Protein AF-A0A2R6K3C4-F1 (afdb_monomer_lite)

Radius of gyration: 21.52 Å; chains: 1; bounding box: 52×30×64 Å

pLDDT: mean 76.1, std 14.1, range [49.09, 95.44]

Sequence (88 aa):
MGINGTSTVDQSPVVAALWGVALLVVVALAVPWFLWRSAAVVAGLPVWLWWHIGWMVVATVVFYAFGQRAWGLGIERPADNANDEVEP

Secondary structure (DSSP, 8-state):
----S-TTTSS-HHHHHHHHHHHHHHHHTTS-TTTTT---EETTEEHHHHHHHHHHHHHHHHHHHHHHHTTTTT---THHHHHHS---

Structure (mmCIF, N/CA/C/O backbone):
data_AF-A0A2R6K3C4-F1
#
_entry.id   AF-A0A2R6K3C4-F1
#
loop_
_atom_site.group_PDB
_atom_site.id
_atom_site.type_symbol
_atom_site.label_atom_id
_atom_site.label_alt_id
_atom_site.label_comp_id
_atom_site.label_asym_id
_atom_site.label_entity_id
_atom_site.label_seq_id
_atom_site.pdbx_PDB_ins_code
_atom_site.Cartn_x
_atom_site.Cartn_y
_atom_site.Cartn_z
_atom_site.occupancy
_atom_site.B_iso_or_equiv
_atom_site.auth_seq_id
_atom_site.auth_comp_id
_atom_site.auth_asym_id
_atom_site.auth_atom_id
_atom_site.pdbx_PDB_model_num
ATOM 1 N N . MET A 1 1 ? -33.388 -21.980 12.810 1.00 49.09 1 MET A N 1
ATOM 2 C CA . MET A 1 1 ? -31.936 -22.238 12.885 1.00 49.09 1 MET A CA 1
ATOM 3 C C . MET A 1 1 ? -31.248 -20.883 12.903 1.00 49.09 1 MET A C 1
ATOM 5 O O . MET A 1 1 ? -31.238 -20.211 11.882 1.00 49.09 1 MET A O 1
ATOM 9 N N . GLY A 1 2 ? -30.861 -20.409 14.088 1.00 49.50 2 GLY A N 1
ATOM 10 C CA . GLY A 1 2 ? -30.380 -19.044 14.295 1.00 49.50 2 GLY A CA 1
ATOM 11 C C . GLY A 1 2 ? -28.932 -18.870 13.850 1.00 49.50 2 GLY A C 1
ATOM 12 O O . GLY A 1 2 ? -28.041 -19.521 14.382 1.00 49.50 2 GLY A O 1
ATOM 13 N N . ILE A 1 3 ? -28.714 -17.951 12.917 1.00 55.66 3 ILE A N 1
ATOM 14 C CA . ILE A 1 3 ? -27.419 -17.324 12.629 1.00 55.66 3 ILE A CA 1
ATOM 15 C C . ILE A 1 3 ? -27.471 -15.902 13.199 1.00 55.66 3 ILE A C 1
ATOM 17 O O . ILE A 1 3 ? -27.430 -14.921 12.475 1.00 55.66 3 ILE A O 1
ATOM 21 N N . ASN A 1 4 ? -27.641 -15.804 14.521 1.00 59.25 4 ASN A N 1
ATOM 22 C CA . ASN A 1 4 ? -27.650 -14.542 15.277 1.00 59.25 4 ASN A CA 1
ATOM 23 C C . ASN A 1 4 ? -26.467 -14.502 16.264 1.00 59.25 4 ASN A C 1
ATOM 25 O O . ASN A 1 4 ? -26.639 -14.165 17.429 1.00 59.25 4 ASN A O 1
ATOM 29 N N . GLY A 1 5 ? -25.279 -14.930 15.819 1.00 53.22 5 GLY A N 1
ATOM 30 C CA . GLY A 1 5 ? -24.101 -15.116 16.680 1.00 53.22 5 GLY A CA 1
ATOM 31 C C . GLY A 1 5 ? -22.848 -14.335 16.275 1.00 53.22 5 GLY A C 1
ATOM 32 O O . GLY A 1 5 ? -21.793 -14.585 16.843 1.00 53.22 5 GLY A O 1
ATOM 33 N N . THR A 1 6 ? -22.917 -13.426 15.298 1.00 56.09 6 THR A N 1
ATOM 34 C CA . THR A 1 6 ? -21.720 -12.756 14.739 1.00 56.09 6 THR A CA 1
ATOM 35 C C . THR A 1 6 ? -21.776 -11.230 14.768 1.00 56.09 6 THR A C 1
ATOM 37 O O . THR A 1 6 ? -20.951 -10.584 14.136 1.00 56.09 6 THR A O 1
ATOM 40 N N . SER A 1 7 ? -22.713 -10.621 15.496 1.00 55.78 7 SER A N 1
ATOM 41 C CA . SER A 1 7 ? -22.917 -9.163 15.426 1.00 55.78 7 SER A CA 1
ATOM 42 C C . SER A 1 7 ? -22.094 -8.350 16.437 1.00 55.78 7 SER A C 1
ATOM 44 O O . SER A 1 7 ? -22.067 -7.130 16.343 1.00 55.78 7 SER A O 1
ATOM 46 N N . THR A 1 8 ? -21.406 -8.999 17.383 1.00 52.84 8 THR A N 1
ATOM 47 C CA . THR A 1 8 ? -20.545 -8.343 18.395 1.00 52.84 8 THR A CA 1
ATOM 48 C C . THR A 1 8 ? -19.084 -8.803 18.345 1.00 52.84 8 THR A C 1
ATOM 50 O O . THR A 1 8 ? -18.217 -8.175 18.941 1.00 52.84 8 THR A O 1
ATOM 53 N N . VAL A 1 9 ? -18.790 -9.875 17.602 1.00 52.34 9 VAL A N 1
ATOM 54 C CA . VAL A 1 9 ? -17.439 -10.450 17.463 1.00 52.34 9 VAL A CA 1
ATOM 55 C C . VAL A 1 9 ? -16.680 -9.868 16.259 1.00 52.34 9 VAL A C 1
ATOM 57 O O . VAL A 1 9 ? -15.456 -9.943 16.216 1.00 52.34 9 VAL A O 1
ATOM 60 N N . ASP A 1 10 ? -17.359 -9.217 15.309 1.00 53.03 10 ASP A N 1
ATOM 61 C CA . ASP A 1 10 ? -16.737 -8.734 14.060 1.00 53.03 10 ASP A CA 1
ATOM 62 C C . ASP A 1 10 ? -16.340 -7.240 14.079 1.00 53.03 10 ASP A C 1
ATOM 64 O O . ASP A 1 10 ? -16.242 -6.570 13.054 1.00 53.03 10 ASP A O 1
ATOM 68 N N . GLN A 1 11 ? -16.091 -6.707 15.278 1.00 58.00 11 GLN A N 1
ATOM 69 C CA . GLN A 1 11 ? -15.264 -5.514 15.529 1.00 58.00 11 GLN A CA 1
ATOM 70 C C . GLN A 1 11 ? -14.049 -5.932 16.373 1.00 58.00 11 GLN A C 1
ATOM 72 O O . GLN A 1 11 ? -13.698 -5.308 17.370 1.00 58.00 11 GLN A O 1
ATOM 77 N N . SER A 1 12 ? -13.457 -7.083 16.046 1.00 59.31 12 SER A N 1
ATOM 78 C CA . SER A 1 12 ? -12.413 -7.673 16.878 1.00 59.31 12 SER A CA 1
ATOM 79 C C . SER A 1 12 ? -11.091 -6.901 16.750 1.00 59.31 12 SER A C 1
ATOM 81 O O . SER A 1 12 ? -10.719 -6.490 15.645 1.00 59.31 12 SER A O 1
ATOM 83 N N . PRO A 1 13 ? -10.297 -6.787 17.833 1.00 71.44 13 PRO A N 1
ATOM 84 C CA . PRO A 1 13 ? -8.915 -6.295 17.759 1.00 71.44 13 PRO A CA 1
ATOM 85 C C . PRO A 1 13 ? -8.072 -7.077 16.736 1.00 71.44 13 PRO A C 1
ATOM 87 O O . PRO A 1 13 ? -7.075 -6.571 16.230 1.00 71.44 13 PRO A O 1
ATOM 90 N N . VAL A 1 14 ? -8.503 -8.292 16.378 1.00 79.25 14 VAL A N 1
ATOM 91 C CA . VAL A 1 14 ? -7.930 -9.105 15.303 1.00 79.25 14 VAL A CA 1
ATOM 92 C C . VAL A 1 14 ? -8.091 -8.437 13.936 1.00 79.25 14 VAL A C 1
ATOM 94 O O . VAL A 1 14 ? -7.122 -8.393 13.190 1.00 79.25 14 VAL A O 1
ATOM 97 N N . VAL A 1 15 ? -9.254 -7.867 13.598 1.00 81.25 15 VAL A N 1
ATOM 98 C CA . VAL A 1 15 ? -9.452 -7.152 12.320 1.00 81.25 15 VAL A CA 1
ATOM 99 C C . VAL A 1 15 ? -8.563 -5.910 12.251 1.00 81.25 15 VAL A C 1
ATOM 101 O O . VAL A 1 15 ? -7.928 -5.664 11.224 1.00 81.25 15 VAL A O 1
ATOM 104 N N . ALA A 1 16 ? -8.441 -5.166 13.354 1.00 80.88 16 ALA A N 1
ATOM 105 C CA . ALA A 1 16 ? -7.513 -4.039 13.448 1.00 80.88 16 ALA A CA 1
ATOM 106 C C . ALA A 1 16 ? -6.049 -4.490 13.290 1.00 80.88 16 ALA A C 1
ATOM 108 O O . ALA A 1 16 ? -5.292 -3.885 12.530 1.00 80.88 16 ALA A O 1
ATOM 109 N N . ALA A 1 17 ? -5.658 -5.595 13.933 1.00 84.69 17 ALA A N 1
ATOM 110 C CA . ALA A 1 17 ? -4.330 -6.180 13.783 1.00 84.69 17 ALA A CA 1
ATOM 111 C C . ALA A 1 17 ? -4.067 -6.674 12.350 1.00 84.69 17 ALA A C 1
ATOM 113 O O . ALA A 1 17 ? -2.968 -6.478 11.841 1.00 84.69 17 ALA A O 1
ATOM 114 N N . LEU A 1 18 ? -5.062 -7.256 11.673 1.00 87.12 18 LEU A N 1
ATOM 115 C CA . LEU A 1 18 ? -4.965 -7.688 10.275 1.00 87.12 18 LEU A CA 1
ATOM 116 C C . LEU A 1 18 ? -4.756 -6.503 9.327 1.00 87.12 18 LEU A C 1
ATOM 118 O O . LEU A 1 18 ? -3.913 -6.588 8.437 1.00 87.12 18 LEU A O 1
ATOM 122 N N . TRP A 1 19 ? -5.468 -5.390 9.531 1.00 87.62 19 TRP A N 1
ATOM 123 C CA . TRP A 1 19 ? -5.228 -4.146 8.790 1.00 87.62 19 TRP A CA 1
ATOM 124 C C . TRP A 1 19 ? -3.853 -3.564 9.067 1.00 87.62 19 TRP A C 1
ATOM 126 O O . TRP A 1 19 ? -3.180 -3.148 8.125 1.00 87.62 19 TRP A O 1
ATOM 136 N N . GLY A 1 20 ? -3.440 -3.595 10.340 1.00 89.50 20 GLY A N 1
ATOM 137 C CA . GLY A 1 20 ? -2.078 -3.329 10.766 1.00 89.50 20 GLY A CA 1
ATOM 138 C C . GLY A 1 20 ? -1.133 -4.106 9.873 1.00 89.50 20 GLY A C 1
ATOM 139 O O . GLY A 1 20 ? -0.528 -3.487 9.007 1.00 89.50 20 GLY A O 1
ATOM 140 N N . VAL A 1 21 ? -1.112 -5.441 10.002 1.00 93.19 21 VAL A N 1
ATOM 141 C CA . VAL A 1 21 ? -0.275 -6.394 9.246 1.00 93.19 21 VAL A CA 1
ATOM 142 C C . VAL A 1 21 ? -0.310 -6.149 7.736 1.00 93.19 21 VAL A C 1
ATOM 144 O O . VAL A 1 21 ? 0.740 -6.136 7.098 1.00 93.19 21 VAL A O 1
ATOM 147 N N . ALA A 1 22 ? -1.478 -5.899 7.150 1.00 91.12 22 ALA A N 1
ATOM 148 C CA . ALA A 1 22 ? -1.584 -5.595 5.728 1.00 91.12 22 ALA A CA 1
ATOM 149 C C . ALA A 1 22 ? -0.740 -4.369 5.338 1.00 91.12 22 ALA A C 1
ATOM 151 O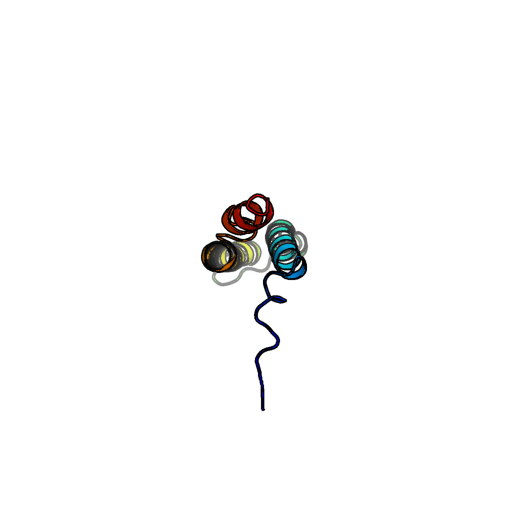 O . ALA A 1 22 ? -0.015 -4.424 4.346 1.00 91.12 22 ALA A O 1
ATOM 152 N N . LEU A 1 23 ? -0.756 -3.294 6.134 1.00 89.75 23 LEU A N 1
ATOM 153 C CA . LEU A 1 23 ? 0.043 -2.096 5.865 1.00 89.75 23 LEU A CA 1
ATOM 154 C C . LEU A 1 23 ? 1.547 -2.354 5.973 1.00 89.75 23 LEU A C 1
ATOM 156 O O . LEU A 1 23 ? 2.287 -1.941 5.084 1.00 89.75 23 LEU A O 1
ATOM 160 N N . LEU A 1 24 ? 2.022 -3.063 7.002 1.00 93.69 24 LEU A N 1
ATOM 161 C CA . LEU A 1 24 ? 3.455 -3.388 7.088 1.00 93.69 24 LEU A CA 1
ATOM 162 C C . LEU A 1 24 ? 3.910 -4.391 6.031 1.00 93.69 24 LEU A C 1
ATOM 164 O O . LEU A 1 24 ? 5.047 -4.279 5.583 1.00 93.69 24 LEU A O 1
ATOM 168 N N . VAL A 1 25 ? 3.042 -5.273 5.530 1.00 92.75 25 VAL A N 1
ATOM 169 C CA . VAL A 1 25 ? 3.347 -6.060 4.325 1.00 92.75 25 VAL A CA 1
ATOM 170 C C . VAL A 1 25 ? 3.474 -5.146 3.106 1.00 92.75 25 VAL A C 1
ATOM 172 O O . VAL A 1 25 ? 4.450 -5.272 2.367 1.00 92.75 25 VAL A O 1
ATOM 175 N N . VAL A 1 26 ? 2.547 -4.194 2.928 1.00 92.31 26 VAL A N 1
ATOM 176 C CA . VAL A 1 26 ? 2.591 -3.205 1.835 1.00 92.31 26 VAL A CA 1
ATOM 177 C C . VAL A 1 26 ? 3.883 -2.372 1.876 1.00 92.31 26 VAL A C 1
ATOM 179 O O . VAL A 1 26 ? 4.505 -2.131 0.843 1.00 92.31 26 VAL A O 1
ATOM 182 N N . VAL A 1 27 ? 4.329 -1.959 3.063 1.00 91.19 27 VAL A N 1
ATOM 183 C CA . VAL A 1 27 ? 5.569 -1.187 3.237 1.00 91.19 27 VAL A CA 1
ATOM 184 C C . VAL A 1 27 ? 6.804 -2.057 3.040 1.00 91.19 27 VAL A C 1
ATOM 186 O O . VAL A 1 27 ? 7.717 -1.659 2.320 1.00 91.19 27 VAL A O 1
ATOM 189 N N . ALA A 1 28 ? 6.841 -3.245 3.646 1.00 89.19 28 ALA A N 1
ATOM 190 C CA . ALA A 1 28 ? 7.987 -4.136 3.547 1.00 89.19 28 ALA A CA 1
ATOM 191 C C . ALA A 1 28 ? 8.238 -4.514 2.083 1.00 89.19 28 ALA A C 1
ATOM 193 O O . ALA A 1 28 ? 9.308 -4.240 1.561 1.00 89.19 28 ALA A O 1
ATOM 194 N N . LEU A 1 29 ? 7.241 -5.036 1.367 1.00 86.50 29 LEU A N 1
ATOM 195 C CA . LEU A 1 29 ? 7.419 -5.465 -0.028 1.00 86.50 29 LEU A CA 1
ATOM 196 C C . LEU A 1 29 ? 7.512 -4.312 -1.048 1.00 86.50 29 LEU A C 1
ATOM 198 O O . LEU A 1 29 ? 7.647 -4.567 -2.249 1.00 86.50 29 LEU A O 1
ATOM 202 N N . ALA A 1 30 ? 7.485 -3.050 -0.602 1.00 83.62 30 ALA A N 1
ATOM 203 C CA . ALA A 1 30 ? 7.696 -1.906 -1.484 1.00 83.62 30 ALA A CA 1
ATOM 204 C C . ALA A 1 30 ? 9.115 -1.878 -2.063 1.00 83.62 30 ALA A C 1
ATOM 206 O O . ALA A 1 30 ? 9.303 -1.448 -3.201 1.00 83.62 30 ALA A O 1
ATOM 207 N N . VAL A 1 31 ? 10.110 -2.349 -1.304 1.00 84.00 31 VAL A N 1
ATOM 208 C CA . VAL A 1 31 ? 11.498 -2.425 -1.766 1.00 84.00 31 VAL A CA 1
ATOM 209 C C . VAL A 1 31 ? 11.735 -3.792 -2.411 1.00 84.00 31 VAL A C 1
ATOM 211 O O . VAL A 1 31 ? 11.669 -4.807 -1.722 1.00 84.00 31 VAL A O 1
ATOM 214 N N . PRO A 1 32 ? 12.076 -3.882 -3.707 1.00 77.50 32 PRO A N 1
ATOM 215 C CA . PRO A 1 32 ? 12.173 -5.178 -4.377 1.00 77.50 32 PRO A CA 1
ATOM 216 C C . PRO A 1 32 ? 13.585 -5.758 -4.219 1.00 77.50 32 PRO A C 1
ATOM 218 O O . PRO A 1 32 ? 14.293 -5.992 -5.201 1.00 77.50 32 PRO A O 1
ATOM 221 N N . TRP A 1 33 ? 14.018 -5.979 -2.971 1.00 78.06 33 TRP A N 1
ATOM 222 C CA . TRP A 1 33 ? 15.363 -6.483 -2.630 1.00 78.06 33 TRP A CA 1
ATOM 223 C C . TRP A 1 33 ? 15.724 -7.773 -3.381 1.00 78.06 33 TRP A C 1
ATOM 225 O O . TRP A 1 33 ? 16.887 -8.015 -3.691 1.00 78.06 33 TRP A O 1
ATOM 235 N N . PHE A 1 34 ? 14.721 -8.589 -3.712 1.00 71.81 34 PHE A N 1
ATOM 236 C CA . PHE A 1 34 ? 14.881 -9.862 -4.412 1.00 71.81 34 PHE A CA 1
ATOM 237 C C . PHE A 1 34 ? 15.091 -9.710 -5.927 1.00 71.81 34 PHE A C 1
ATOM 239 O O . PHE A 1 34 ? 15.705 -10.569 -6.555 1.00 71.81 34 PHE A O 1
ATOM 246 N N . LEU A 1 35 ? 14.631 -8.608 -6.524 1.00 74.19 35 LEU A N 1
ATOM 247 C CA . LEU A 1 35 ? 14.765 -8.334 -7.959 1.00 74.19 35 LEU A CA 1
ATOM 248 C C . LEU A 1 35 ? 16.052 -7.571 -8.299 1.00 74.19 35 LEU A C 1
ATOM 250 O O . LEU A 1 35 ? 16.404 -7.475 -9.473 1.00 74.19 35 LEU A O 1
ATOM 254 N N . TRP A 1 36 ? 16.795 -7.083 -7.301 1.00 71.88 36 TRP A N 1
ATOM 255 C CA . TRP A 1 36 ? 18.043 -6.331 -7.499 1.00 71.88 36 TRP A CA 1
ATOM 256 C C . TRP A 1 36 ? 19.142 -7.104 -8.247 1.00 71.88 36 TRP A C 1
ATOM 258 O O . TRP A 1 36 ? 20.008 -6.487 -8.858 1.00 71.88 36 TRP A O 1
ATOM 268 N N . ARG A 1 37 ? 19.115 -8.444 -8.252 1.00 68.94 37 ARG A N 1
ATOM 269 C CA . ARG A 1 37 ? 20.066 -9.277 -9.018 1.00 68.94 37 ARG A CA 1
ATOM 270 C C . ARG A 1 37 ? 19.575 -9.616 -10.433 1.00 68.94 37 ARG A C 1
ATOM 272 O O . ARG A 1 37 ? 20.300 -10.256 -11.190 1.00 68.94 37 ARG A O 1
ATOM 279 N N . SER A 1 38 ? 18.340 -9.251 -10.779 1.00 68.12 38 SER A N 1
ATOM 280 C CA . SER A 1 38 ? 17.696 -9.657 -12.028 1.00 68.12 38 SER A CA 1
ATOM 281 C C . SER A 1 38 ? 17.769 -8.544 -13.075 1.00 68.12 38 SER A C 1
ATOM 283 O O . SER A 1 38 ? 17.185 -7.479 -12.911 1.00 68.12 38 SER A O 1
ATOM 285 N N . ALA A 1 39 ? 18.465 -8.805 -14.183 1.00 70.81 39 ALA A N 1
ATOM 286 C CA . ALA A 1 39 ? 18.483 -7.935 -15.365 1.00 70.81 39 ALA A CA 1
ATOM 287 C C . ALA A 1 39 ? 17.341 -8.266 -16.348 1.00 70.81 39 ALA A C 1
ATOM 289 O O . ALA A 1 39 ? 17.420 -7.951 -17.532 1.00 70.81 39 ALA A O 1
ATOM 290 N N . ALA A 1 40 ? 16.298 -8.961 -15.881 1.00 75.56 40 ALA A N 1
ATOM 291 C CA . ALA A 1 40 ? 15.191 -9.381 -16.725 1.00 75.56 40 ALA A CA 1
ATOM 292 C C . ALA A 1 40 ? 14.410 -8.153 -17.213 1.00 75.56 40 ALA A C 1
ATOM 294 O O . ALA A 1 40 ? 14.008 -7.296 -16.421 1.00 75.56 40 ALA A O 1
ATOM 295 N N . VAL A 1 41 ? 14.196 -8.085 -18.525 1.00 81.94 41 VAL A N 1
ATOM 296 C CA . VAL A 1 41 ? 13.447 -7.019 -19.194 1.00 81.94 41 VAL A CA 1
ATOM 297 C C . VAL A 1 41 ? 12.191 -7.636 -19.795 1.00 81.94 41 VAL A C 1
ATOM 299 O O . VAL A 1 41 ? 12.269 -8.627 -20.517 1.00 81.94 41 VAL A O 1
ATOM 302 N N . VAL A 1 42 ? 11.033 -7.051 -19.501 1.00 81.44 42 VAL A N 1
ATOM 303 C CA . VAL A 1 42 ? 9.732 -7.461 -20.042 1.00 81.44 42 VAL A CA 1
ATOM 304 C C . VAL A 1 42 ? 9.103 -6.257 -20.729 1.00 81.44 42 VAL A C 1
ATOM 306 O O . VAL A 1 42 ? 9.046 -5.169 -20.158 1.00 81.44 42 VAL A O 1
ATOM 309 N N . ALA A 1 43 ? 8.657 -6.441 -21.975 1.00 79.81 43 ALA A N 1
ATOM 310 C CA . ALA A 1 43 ? 8.072 -5.378 -22.799 1.00 79.81 43 ALA A CA 1
ATOM 311 C C . ALA A 1 43 ? 8.956 -4.111 -22.907 1.00 79.81 43 ALA A C 1
ATOM 313 O O . ALA A 1 43 ? 8.453 -2.996 -22.977 1.00 79.81 43 ALA A O 1
ATOM 314 N N . GLY A 1 44 ? 10.283 -4.282 -22.892 1.00 82.31 44 GLY A N 1
ATOM 315 C CA . GLY A 1 44 ? 11.248 -3.181 -22.991 1.00 82.31 44 GLY A CA 1
ATOM 316 C C . GLY A 1 44 ? 11.557 -2.454 -21.678 1.00 82.31 44 GLY A C 1
ATOM 317 O O . GLY A 1 44 ? 12.446 -1.608 -21.675 1.00 82.31 44 GLY A O 1
ATOM 318 N N . LEU A 1 45 ? 10.898 -2.798 -20.561 1.00 80.19 45 LEU A N 1
ATOM 319 C CA . LEU A 1 45 ? 11.194 -2.233 -19.239 1.00 80.19 45 LEU A CA 1
ATOM 320 C C . LEU A 1 45 ? 11.698 -3.304 -18.256 1.00 80.19 45 LEU A C 1
ATOM 322 O O . LEU A 1 45 ? 11.263 -4.458 -18.320 1.00 80.19 45 LEU A O 1
ATOM 326 N N . PRO A 1 46 ? 12.612 -2.957 -17.332 1.00 85.31 46 PRO A N 1
ATOM 327 C CA . PRO A 1 46 ? 13.069 -3.885 -16.304 1.00 85.31 46 PRO A CA 1
ATOM 328 C C . PRO A 1 46 ? 11.900 -4.430 -15.474 1.00 85.31 46 PRO A C 1
ATOM 330 O O . PRO A 1 46 ? 11.015 -3.675 -15.071 1.00 85.31 46 PRO A O 1
ATOM 333 N N . VAL A 1 47 ? 11.918 -5.727 -15.157 1.00 86.62 47 VAL A N 1
ATOM 334 C CA . VAL A 1 47 ? 10.885 -6.386 -14.327 1.00 86.62 47 VAL A CA 1
ATOM 335 C C . VAL A 1 47 ? 10.720 -5.700 -12.967 1.00 86.62 47 VAL A C 1
ATOM 337 O O . VAL A 1 47 ? 9.612 -5.616 -12.445 1.00 86.62 47 VAL A O 1
ATOM 340 N N . TRP A 1 48 ? 11.797 -5.133 -12.421 1.00 85.69 48 TRP A N 1
ATOM 341 C CA . TRP A 1 48 ? 11.764 -4.330 -11.196 1.00 85.69 48 TRP A CA 1
ATOM 342 C C . TRP A 1 48 ? 10.805 -3.129 -11.285 1.00 85.69 48 TRP A C 1
ATOM 344 O O . TRP A 1 48 ? 10.118 -2.814 -10.318 1.00 85.69 48 TRP A O 1
ATOM 354 N N . LEU A 1 49 ? 10.685 -2.489 -12.453 1.00 85.88 49 LEU A N 1
ATOM 355 C CA . LEU A 1 49 ? 9.747 -1.383 -12.643 1.00 85.88 49 LEU A CA 1
ATOM 356 C C . LEU A 1 49 ? 8.297 -1.882 -12.710 1.00 85.88 49 LEU A C 1
ATOM 358 O O . LEU A 1 49 ? 7.407 -1.291 -12.102 1.00 85.88 49 LEU A O 1
ATOM 362 N N . TRP A 1 50 ? 8.065 -3.009 -13.388 1.00 88.50 50 TRP A N 1
ATOM 363 C CA . TRP A 1 50 ? 6.757 -3.668 -13.414 1.00 88.50 50 TRP A CA 1
ATOM 364 C C . TRP A 1 50 ? 6.291 -4.097 -12.025 1.00 88.50 50 TRP A C 1
ATOM 366 O O . TRP A 1 50 ? 5.108 -3.967 -11.718 1.00 88.50 50 TRP A O 1
ATOM 376 N N . TRP A 1 51 ? 7.216 -4.544 -11.171 1.00 89.88 51 TRP A N 1
ATOM 377 C CA . TRP A 1 51 ? 6.923 -4.824 -9.770 1.00 89.88 51 TRP A CA 1
ATOM 378 C C . TRP A 1 51 ? 6.347 -3.597 -9.067 1.00 89.88 51 TRP A C 1
ATOM 380 O O . TRP A 1 51 ? 5.299 -3.702 -8.441 1.00 89.88 51 TRP A O 1
ATOM 390 N N . HIS A 1 52 ? 6.962 -2.422 -9.222 1.00 88.44 52 HIS A N 1
ATOM 391 C CA . HIS A 1 52 ? 6.432 -1.194 -8.630 1.00 88.44 52 HIS A CA 1
ATOM 392 C C . HIS A 1 52 ? 5.054 -0.822 -9.170 1.00 88.44 52 HIS A C 1
ATOM 394 O O . HIS A 1 52 ? 4.196 -0.417 -8.392 1.00 88.44 52 HIS A O 1
ATOM 400 N N . ILE A 1 53 ? 4.810 -0.999 -10.470 1.00 92.31 53 ILE A N 1
ATOM 401 C CA . ILE A 1 53 ? 3.492 -0.745 -11.070 1.00 92.31 53 ILE A CA 1
ATOM 402 C C . ILE A 1 53 ? 2.441 -1.677 -10.457 1.00 92.31 53 ILE A C 1
ATOM 404 O O . ILE A 1 53 ? 1.404 -1.212 -9.984 1.00 92.31 53 ILE A O 1
ATOM 408 N N . GLY A 1 54 ? 2.722 -2.982 -10.405 1.00 92.75 54 GLY A N 1
ATOM 409 C CA . GLY A 1 54 ? 1.843 -3.952 -9.753 1.00 92.75 54 GLY A CA 1
ATOM 410 C C . GLY A 1 54 ? 1.627 -3.619 -8.277 1.00 92.75 54 GLY A C 1
ATOM 411 O O . GLY A 1 54 ? 0.499 -3.642 -7.789 1.00 92.75 54 GLY A O 1
ATOM 412 N N . TRP A 1 55 ? 2.687 -3.218 -7.576 1.00 93.69 55 TRP A N 1
ATOM 413 C CA . TRP A 1 55 ? 2.628 -2.862 -6.165 1.00 93.69 55 TRP A CA 1
ATOM 414 C C . TRP A 1 55 ? 1.823 -1.591 -5.895 1.00 93.69 55 TRP A C 1
ATOM 416 O O . TRP A 1 55 ? 1.107 -1.533 -4.902 1.00 93.69 55 TRP A O 1
ATOM 426 N N . MET A 1 56 ? 1.856 -0.604 -6.794 1.00 94.69 56 MET A N 1
ATOM 427 C CA . MET A 1 56 ? 1.002 0.584 -6.702 1.00 94.69 56 MET A CA 1
ATOM 428 C C . MET A 1 56 ? -0.478 0.223 -6.819 1.00 94.69 56 MET A C 1
ATOM 430 O O . MET A 1 56 ? -1.301 0.790 -6.100 1.00 94.69 56 MET A O 1
ATOM 434 N N . VAL A 1 57 ? -0.825 -0.760 -7.654 1.00 95.44 57 VAL A N 1
ATOM 435 C CA . VAL A 1 57 ? -2.198 -1.279 -7.730 1.00 95.44 57 VAL A CA 1
ATOM 436 C C . VAL A 1 57 ? -2.580 -1.977 -6.425 1.00 95.44 57 VAL A C 1
ATOM 438 O O . VAL A 1 57 ? -3.636 -1.677 -5.871 1.00 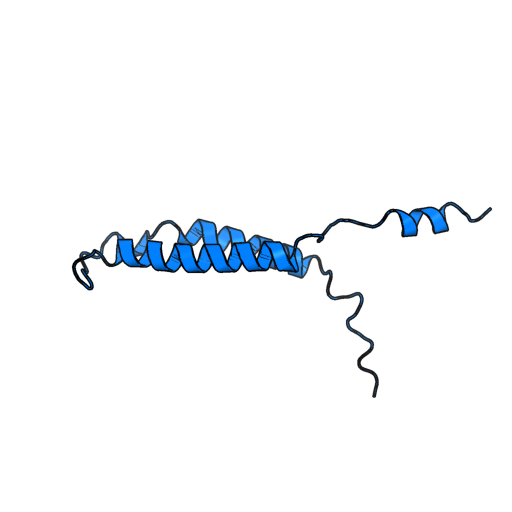95.44 57 VAL A O 1
ATOM 441 N N . VAL A 1 58 ? -1.717 -2.848 -5.885 1.00 94.75 58 VAL A N 1
ATOM 442 C CA . VAL A 1 58 ? -1.965 -3.518 -4.594 1.00 94.75 58 VAL A CA 1
ATOM 443 C C . VAL A 1 58 ? -2.143 -2.498 -3.470 1.00 94.75 58 VAL A C 1
ATOM 445 O O . VAL A 1 58 ? -3.146 -2.546 -2.761 1.00 94.75 58 VAL A O 1
ATOM 448 N N . ALA A 1 59 ? -1.218 -1.546 -3.334 1.00 94.75 59 ALA A N 1
ATOM 449 C CA . ALA A 1 59 ? -1.292 -0.488 -2.335 1.00 94.75 59 ALA A CA 1
ATOM 450 C C . ALA A 1 59 ? -2.600 0.302 -2.467 1.00 94.75 59 ALA A C 1
ATOM 452 O O . ALA A 1 59 ? -3.299 0.491 -1.476 1.00 94.75 59 ALA A O 1
ATOM 453 N N . THR A 1 60 ? -2.978 0.686 -3.690 1.00 95.31 60 THR A N 1
ATOM 454 C CA . THR A 1 60 ? -4.245 1.381 -3.961 1.00 95.31 60 THR A CA 1
ATOM 455 C C . THR A 1 60 ? -5.446 0.578 -3.471 1.00 95.31 60 THR A C 1
ATOM 457 O O . THR A 1 60 ? -6.300 1.124 -2.778 1.00 95.31 60 THR A O 1
ATOM 460 N N . VAL A 1 61 ? -5.512 -0.719 -3.785 1.00 95.06 61 VAL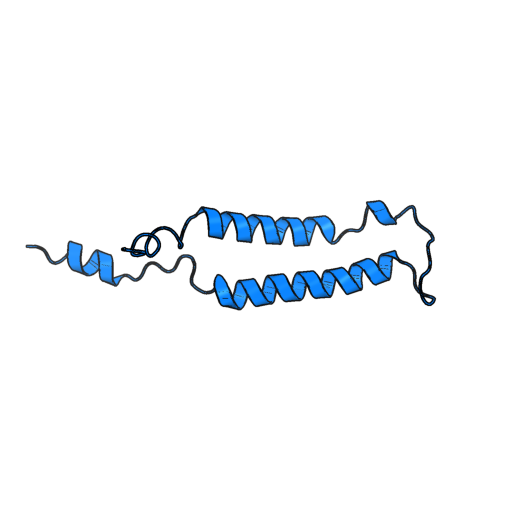 A N 1
ATOM 461 C CA . VAL A 1 61 ? -6.615 -1.591 -3.354 1.00 95.06 61 VAL A CA 1
ATOM 462 C C . VAL A 1 61 ? -6.661 -1.712 -1.833 1.00 95.06 61 VAL A C 1
ATOM 464 O O . VAL A 1 61 ? -7.743 -1.618 -1.257 1.00 95.06 61 VAL A O 1
ATOM 467 N N . VAL A 1 62 ? -5.510 -1.883 -1.176 1.00 92.81 62 VAL A N 1
ATOM 468 C CA . VAL A 1 62 ? -5.420 -1.967 0.290 1.00 92.81 62 VAL A CA 1
ATOM 469 C C . VAL A 1 62 ? -5.889 -0.662 0.931 1.00 92.81 62 VAL A C 1
ATOM 471 O O . VAL A 1 62 ? -6.745 -0.703 1.811 1.00 92.81 62 VAL A O 1
ATOM 474 N N . PHE A 1 63 ? -5.410 0.492 0.459 1.00 88.06 63 PHE A N 1
ATOM 475 C CA . PHE A 1 63 ? -5.835 1.800 0.963 1.00 88.06 63 PHE A CA 1
ATOM 476 C C . PHE A 1 63 ? -7.316 2.083 0.699 1.00 88.06 63 PHE A C 1
ATOM 478 O O . PHE A 1 63 ? -8.012 2.571 1.586 1.00 88.06 63 PHE A O 1
ATOM 485 N N 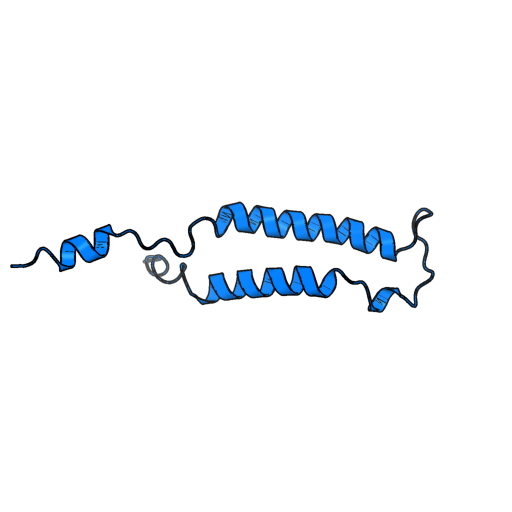. TYR A 1 64 ? -7.821 1.747 -0.488 1.00 91.94 64 TYR A N 1
ATOM 486 C CA . TYR A 1 64 ? -9.235 1.891 -0.825 1.00 91.94 64 TYR A CA 1
ATOM 487 C C . TYR A 1 64 ? -10.111 1.036 0.094 1.00 91.94 64 TYR A C 1
ATOM 489 O O . TYR A 1 64 ? -11.065 1.522 0.695 1.00 91.94 64 TYR A O 1
ATOM 497 N N . ALA A 1 65 ? -9.755 -0.237 0.253 1.00 89.31 65 ALA A N 1
ATOM 498 C CA . ALA A 1 65 ? -10.474 -1.159 1.113 1.00 89.31 65 ALA A CA 1
ATOM 499 C C . ALA A 1 65 ? -10.393 -0.751 2.593 1.00 89.31 65 ALA A C 1
ATOM 501 O O . ALA A 1 65 ? -11.385 -0.893 3.305 1.00 89.31 65 ALA A O 1
ATOM 502 N N . PHE A 1 66 ? -9.254 -0.215 3.039 1.00 85.12 66 PHE A N 1
ATOM 503 C CA . PHE A 1 66 ? -9.089 0.348 4.377 1.00 85.12 66 PHE A CA 1
ATOM 504 C C . PHE A 1 66 ? -10.026 1.542 4.578 1.00 85.12 66 PHE A C 1
ATOM 506 O O . PHE A 1 66 ? -10.817 1.548 5.515 1.00 85.12 66 PHE A O 1
ATOM 513 N N . GLY A 1 67 ? -10.023 2.505 3.653 1.00 84.69 67 GLY A N 1
ATOM 514 C CA . GLY A 1 67 ? -10.909 3.669 3.710 1.00 84.69 67 GLY A CA 1
ATOM 515 C C . GLY A 1 67 ? -12.400 3.316 3.665 1.00 84.69 67 GLY A C 1
ATOM 516 O O . GLY A 1 67 ? -13.216 4.055 4.195 1.00 84.69 67 GLY A O 1
ATOM 517 N N . GLN A 1 68 ? -12.773 2.180 3.072 1.00 82.56 68 GLN A N 1
ATOM 518 C CA . GLN A 1 68 ? -14.163 1.708 3.054 1.00 82.56 68 GLN A CA 1
ATOM 519 C C . GLN A 1 68 ? -14.553 0.905 4.306 1.00 82.56 68 GLN A C 1
ATOM 521 O O . GLN A 1 68 ? -15.707 0.950 4.717 1.00 82.56 68 GLN A O 1
ATOM 526 N N . ARG A 1 69 ? -13.628 0.131 4.892 1.00 73.75 69 ARG A N 1
ATOM 527 C CA . ARG A 1 69 ? -13.944 -0.857 5.946 1.00 73.75 69 ARG A CA 1
ATOM 528 C C . ARG A 1 69 ? -13.495 -0.454 7.343 1.00 73.75 69 ARG A C 1
ATOM 530 O O . ARG A 1 69 ? -14.129 -0.842 8.314 1.00 73.75 69 ARG A O 1
ATOM 537 N N . ALA A 1 70 ? -12.385 0.265 7.447 1.00 70.38 70 ALA A N 1
ATOM 538 C CA . ALA A 1 70 ? -11.759 0.632 8.713 1.00 70.38 70 ALA A CA 1
ATOM 539 C C . ALA A 1 70 ? -12.050 2.077 9.132 1.00 70.38 70 ALA A C 1
ATOM 541 O O . ALA A 1 70 ? -11.657 2.494 10.220 1.00 70.38 70 ALA A O 1
ATOM 542 N N . TRP A 1 71 ? -12.742 2.841 8.286 1.00 63.03 71 TRP A N 1
ATOM 543 C CA . TRP A 1 71 ? -13.137 4.214 8.577 1.00 63.03 71 TRP A CA 1
ATOM 544 C C . TRP A 1 71 ? -14.225 4.235 9.659 1.00 63.03 71 TRP A C 1
ATOM 546 O O . TRP A 1 71 ? -15.416 4.206 9.365 1.00 63.03 71 TRP A O 1
ATOM 556 N N . GLY A 1 72 ? -13.795 4.210 10.922 1.00 62.59 72 GLY A N 1
ATOM 557 C CA . GLY A 1 72 ? -14.657 4.086 12.102 1.00 62.59 72 GLY A CA 1
ATOM 558 C C . GLY A 1 72 ? -14.260 2.976 13.085 1.00 62.59 72 GLY A C 1
ATOM 559 O O . GLY A 1 72 ? -14.860 2.903 14.154 1.00 62.59 72 GLY A O 1
ATOM 560 N N . LEU A 1 73 ? -13.251 2.143 12.777 1.00 62.66 73 LEU A N 1
ATOM 561 C CA . LEU A 1 73 ? -12.676 1.191 13.741 1.00 62.66 73 LEU A CA 1
ATOM 562 C C . LEU A 1 73 ? -11.982 1.983 14.867 1.00 62.66 73 LEU A C 1
ATOM 564 O O . LEU A 1 73 ? -10.882 2.493 14.666 1.00 62.66 73 LEU A O 1
ATOM 568 N N . GLY A 1 74 ? -12.643 2.111 16.024 1.00 57.50 74 GLY A N 1
ATOM 569 C CA . GLY A 1 74 ? -12.144 2.836 17.205 1.00 57.50 74 GLY A CA 1
ATOM 570 C C . GLY A 1 74 ? -12.887 4.130 17.564 1.00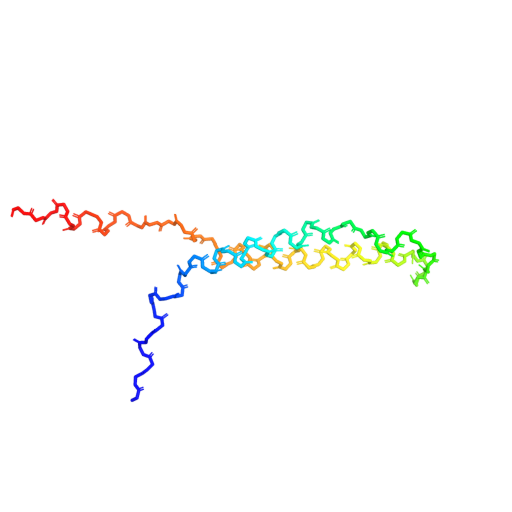 57.50 74 GLY A C 1
ATOM 571 O O . GLY A 1 74 ? -12.346 4.935 18.313 1.00 57.50 74 GLY A O 1
ATOM 572 N N . ILE A 1 75 ? -14.086 4.379 17.017 1.00 58.75 75 ILE A N 1
ATOM 573 C CA . ILE A 1 75 ? -14.989 5.406 17.565 1.00 58.75 75 ILE A CA 1
ATOM 574 C C . ILE A 1 75 ? -16.023 4.706 18.451 1.00 58.75 75 ILE A C 1
ATOM 576 O O . ILE A 1 75 ? -17.077 4.287 17.966 1.00 58.75 75 ILE A O 1
ATOM 580 N N . GLU A 1 76 ? -15.739 4.577 19.747 1.00 64.62 76 GLU A N 1
ATOM 581 C CA . GLU A 1 76 ? -16.761 4.229 20.734 1.00 64.62 76 GLU A CA 1
ATOM 582 C C . GLU A 1 76 ? -17.774 5.380 20.813 1.00 64.62 76 GLU A C 1
ATOM 584 O O . GLU A 1 76 ? -17.421 6.544 21.024 1.00 64.62 76 GLU A O 1
ATOM 589 N N . ARG A 1 77 ? -19.058 5.087 20.582 1.00 63.75 77 ARG A N 1
ATOM 590 C CA . ARG A 1 77 ? -20.103 6.110 20.650 1.00 63.75 77 ARG A CA 1
ATOM 591 C C . ARG A 1 77 ? -20.329 6.444 22.134 1.00 63.75 77 ARG A C 1
ATOM 593 O O . ARG A 1 77 ? -20.679 5.539 22.881 1.00 63.75 77 ARG A O 1
ATOM 600 N N . PRO A 1 78 ? -20.237 7.714 22.570 1.00 64.44 78 PRO A N 1
ATOM 601 C CA . PRO A 1 78 ? -20.413 8.095 23.982 1.00 64.44 78 PRO A CA 1
ATOM 602 C C . PRO A 1 78 ? -21.785 7.765 24.599 1.00 64.44 78 PRO A C 1
ATOM 604 O O . PRO A 1 78 ? -21.997 7.997 25.784 1.00 64.44 78 PRO A O 1
ATOM 607 N N . ALA A 1 79 ? -22.736 7.281 23.796 1.00 61.06 79 ALA A N 1
ATOM 608 C CA . ALA A 1 79 ? -24.103 7.004 24.216 1.00 61.06 79 ALA A CA 1
ATOM 609 C C . ALA A 1 79 ? -24.219 5.788 25.144 1.00 61.06 79 ALA A C 1
ATOM 611 O O . ALA A 1 79 ? -25.208 5.701 25.859 1.00 61.06 79 ALA A O 1
ATOM 612 N N . ASP A 1 80 ? -23.239 4.883 25.150 1.00 59.62 80 ASP A N 1
ATOM 613 C CA . ASP A 1 80 ? -23.299 3.675 25.977 1.00 59.62 80 ASP A CA 1
ATOM 614 C C . ASP A 1 80 ? -22.993 4.025 27.451 1.00 59.62 80 ASP A C 1
ATOM 616 O O . ASP A 1 80 ? -23.743 3.645 28.343 1.00 59.62 80 ASP A O 1
ATOM 620 N N . ASN A 1 81 ? -22.012 4.904 27.690 1.00 58.19 81 ASN A N 1
ATOM 621 C CA . ASN A 1 81 ? -21.587 5.376 29.019 1.00 58.19 81 ASN A CA 1
ATOM 622 C C . ASN A 1 81 ? -22.608 6.330 29.666 1.00 58.19 81 ASN A C 1
ATOM 624 O O . ASN A 1 81 ? -22.739 6.395 30.884 1.00 58.19 81 ASN A O 1
ATOM 628 N N . ALA A 1 82 ? -23.327 7.097 28.841 1.00 63.06 82 ALA A N 1
ATOM 629 C CA . ALA A 1 82 ? -24.320 8.058 29.312 1.00 63.06 82 ALA A CA 1
ATOM 630 C C . ALA A 1 82 ? -25.566 7.379 29.906 1.00 63.06 82 ALA A C 1
ATOM 632 O O . ALA A 1 82 ? -26.279 8.007 30.678 1.00 63.06 82 ALA A O 1
ATOM 633 N N . ASN A 1 83 ? -25.835 6.115 29.559 1.00 60.59 83 ASN A N 1
ATOM 634 C CA . ASN A 1 83 ? -26.936 5.348 30.148 1.00 60.59 83 ASN A CA 1
ATOM 635 C C . ASN A 1 83 ? -26.5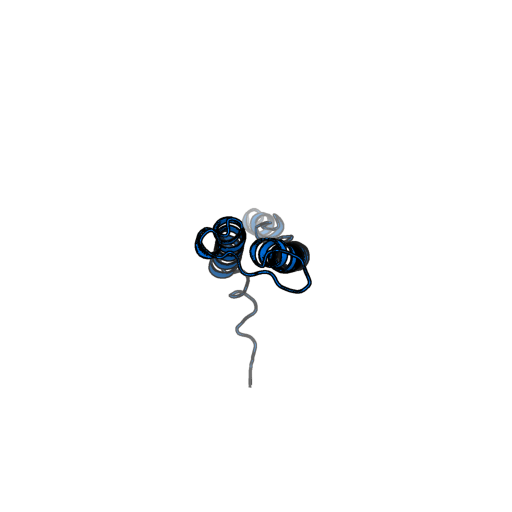13 4.649 31.453 1.00 60.59 83 ASN A C 1
ATOM 637 O O . ASN A 1 83 ? -27.371 4.408 32.295 1.00 60.59 83 ASN A O 1
ATOM 641 N N . ASP A 1 84 ? -25.214 4.377 31.633 1.00 63.34 84 ASP A N 1
ATOM 642 C CA . ASP A 1 84 ? -24.643 3.813 32.867 1.00 63.34 84 ASP A CA 1
ATOM 643 C C . ASP A 1 84 ? -24.473 4.883 33.967 1.00 63.34 84 ASP A C 1
ATOM 645 O O . ASP A 1 84 ? -24.554 4.585 35.155 1.00 63.34 84 ASP A O 1
ATOM 649 N N . GLU A 1 85 ? -24.263 6.147 33.581 1.00 64.75 85 GLU A N 1
ATOM 650 C CA . GLU A 1 85 ? -24.194 7.301 34.497 1.00 64.75 85 GLU A CA 1
ATOM 651 C C . GLU A 1 85 ? -25.583 7.841 34.901 1.00 64.75 85 GLU A C 1
ATOM 653 O O . GLU A 1 85 ? -25.692 8.655 35.820 1.00 64.75 85 GLU A O 1
ATOM 658 N N . VAL A 1 86 ? -26.651 7.390 34.231 1.00 62.78 86 VAL A N 1
ATOM 659 C CA . VAL A 1 86 ? -28.055 7.765 34.488 1.00 62.78 86 VAL A CA 1
ATOM 660 C C . VAL A 1 86 ? -28.792 6.604 35.183 1.00 62.78 86 VAL A C 1
ATOM 662 O O . VAL A 1 86 ? -29.929 6.278 34.860 1.00 62.78 86 VAL A O 1
ATOM 665 N N . GLU A 1 87 ? -28.158 5.989 36.184 1.00 60.12 87 GLU A N 1
ATOM 666 C CA . GLU A 1 87 ? -28.857 5.284 37.270 1.00 60.12 87 GLU A CA 1
ATOM 667 C C . GLU A 1 87 ? -28.658 6.059 38.592 1.00 60.12 87 GLU A C 1
ATOM 669 O O . GLU A 1 87 ? -27.509 6.278 38.985 1.00 60.12 87 GLU A O 1
ATOM 674 N N . PRO A 1 88 ? -29.735 6.523 39.265 1.00 62.62 88 PRO A N 1
ATOM 675 C CA . PRO A 1 88 ? -29.666 7.125 40.601 1.00 62.62 88 PRO A CA 1
ATOM 676 C C . PRO A 1 88 ? -29.493 6.103 41.735 1.00 62.62 88 PRO A C 1
ATOM 678 O O . PRO A 1 88 ? -30.117 5.020 41.668 1.00 62.62 88 PRO A O 1
#

Foldseek 3Di:
DDPPPCPPCVLPVVVVVVLVVLVVVLVVPLDVPVCPVPQDADPNHRVVVVSNVVSVVSVVVSVVVCVVPVVCSPDDPCVVVVVVVPDD